Protein AF-A0AB38PMT4-F1 (afdb_monomer_lite)

Foldseek 3Di:
DPPDDPDDDPDQDQFDKQKWKFKAAPVRDGPDIGSDPVVVVVVCVVVVPDRIDIWIWIWGQHDPVRDTDHTAIDSDNVVRVVVRVVVVD

Organism: Bacteroides fragilis (NCBI:txid817)

Radius of gyration: 15.1 Å; chains: 1; bounding box: 45×23×38 Å

pLDDT: mean 85.58, std 16.03, range [36.78, 96.38]

Secondary structure (DSSP, 8-state):
-------SSTT--TTPEEEEEEEE-TT--EEEEESSHHHHHHHHHHHT-SS-EEEEEEEEB-STT--BPPPEEESSHHHHHHHHHHHT-

Structure (mmCIF, N/CA/C/O backbone):
data_AF-A0AB38PMT4-F1
#
_entry.id   AF-A0AB38PMT4-F1
#
loop_
_atom_site.group_PDB
_atom_site.id
_atom_site.type_symbol
_atom_site.label_atom_id
_atom_site.label_alt_id
_atom_site.label_comp_id
_atom_site.label_asym_id
_atom_site.label_entity_id
_atom_site.label_seq_id
_atom_site.pdbx_PDB_ins_code
_atom_site.Cartn_x
_atom_site.Cartn_y
_atom_site.Cartn_z
_atom_site.occupancy
_atom_site.B_iso_or_equiv
_atom_site.auth_seq_id
_atom_site.auth_comp_id
_atom_site.auth_asym_id
_atom_site.auth_atom_id
_atom_site.pdbx_PDB_model_num
ATOM 1 N N . MET A 1 1 ? -28.733 7.311 -21.913 1.00 38.12 1 MET A N 1
ATOM 2 C CA . MET A 1 1 ? -27.391 6.731 -21.700 1.00 38.12 1 MET A CA 1
ATOM 3 C C . MET A 1 1 ? -26.568 7.757 -20.943 1.00 38.12 1 MET A C 1
ATOM 5 O O . MET A 1 1 ? -26.394 8.856 -21.451 1.00 38.12 1 MET A O 1
ATOM 9 N N . LYS A 1 2 ? -26.189 7.467 -19.694 1.00 36.78 2 LYS A N 1
ATOM 10 C CA . LYS A 1 2 ? -25.293 8.333 -18.917 1.00 36.78 2 LYS A CA 1
ATOM 11 C C . LYS A 1 2 ? -23.878 8.022 -19.394 1.00 36.78 2 LYS A C 1
ATOM 13 O O . LYS A 1 2 ? -23.407 6.913 -19.177 1.00 36.78 2 LYS A O 1
ATOM 18 N N . VAL A 1 3 ? -23.275 8.965 -20.107 1.00 45.16 3 VAL A N 1
ATOM 19 C CA . VAL A 1 3 ? -21.866 8.904 -20.496 1.00 45.16 3 VAL A CA 1
ATOM 20 C C . VAL A 1 3 ? -21.068 9.021 -19.202 1.00 45.16 3 VAL A C 1
ATOM 22 O O . VAL A 1 3 ? -21.205 10.003 -18.472 1.00 45.16 3 VAL A O 1
ATOM 25 N N . ILE A 1 4 ? -20.348 7.961 -18.861 1.00 45.84 4 ILE A N 1
ATOM 26 C CA . ILE A 1 4 ? -19.449 7.923 -17.714 1.00 45.84 4 ILE A CA 1
ATOM 27 C C . ILE A 1 4 ? -18.169 8.612 -18.196 1.00 45.84 4 ILE A C 1
ATOM 29 O O . ILE A 1 4 ? -17.673 8.283 -19.267 1.00 45.84 4 ILE A O 1
ATOM 33 N N . ASN A 1 5 ? -17.701 9.627 -17.471 1.00 42.56 5 ASN A N 1
ATOM 34 C CA . ASN A 1 5 ? -16.473 10.354 -17.793 1.00 42.56 5 ASN A CA 1
ATOM 35 C C . ASN A 1 5 ? -15.264 9.400 -17.785 1.00 42.56 5 ASN A C 1
ATOM 37 O O . ASN A 1 5 ? -14.704 9.121 -16.724 1.00 42.56 5 ASN A O 1
ATOM 41 N N . ASP A 1 6 ? -14.839 8.967 -18.969 1.00 46.94 6 ASP A N 1
ATOM 42 C CA . ASP A 1 6 ? -13.529 8.374 -19.248 1.00 46.94 6 ASP A CA 1
ATOM 43 C C . ASP A 1 6 ? -12.440 9.450 -19.159 1.00 46.94 6 ASP A C 1
ATOM 45 O O . ASP A 1 6 ? -12.019 10.031 -20.156 1.00 46.94 6 ASP A O 1
ATOM 49 N N . SER A 1 7 ? -12.007 9.821 -17.954 1.00 45.66 7 SER A N 1
ATOM 50 C CA . SER A 1 7 ? -1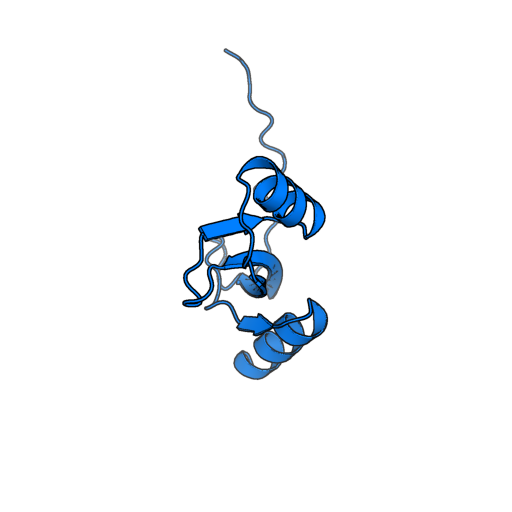0.933 10.826 -17.818 1.00 45.66 7 SER A CA 1
ATOM 51 C C . SER A 1 7 ? -9.918 10.524 -16.723 1.00 45.66 7 SER A C 1
ATOM 53 O O . SER A 1 7 ? -9.340 11.448 -16.155 1.00 45.66 7 SER A O 1
ATOM 55 N N . LYS A 1 8 ? -9.673 9.242 -16.425 1.00 45.84 8 LYS A N 1
ATOM 56 C CA . LYS A 1 8 ? -8.573 8.837 -15.530 1.00 45.84 8 LYS A CA 1
ATOM 57 C C . LYS A 1 8 ? -7.835 7.544 -15.910 1.00 45.84 8 LYS A C 1
ATOM 59 O O . LYS A 1 8 ? -7.070 7.057 -15.088 1.00 45.84 8 LYS A O 1
ATOM 64 N N . ILE A 1 9 ? -8.027 6.993 -17.112 1.00 49.22 9 ILE A N 1
ATOM 65 C CA . ILE A 1 9 ? -7.389 5.714 -17.496 1.00 49.22 9 ILE A CA 1
ATOM 66 C C . ILE A 1 9 ? -6.171 5.905 -18.427 1.00 49.22 9 ILE A C 1
ATOM 68 O O . ILE A 1 9 ? -5.339 5.015 -18.528 1.00 49.22 9 ILE A O 1
ATOM 72 N N . ASP A 1 10 ? -5.970 7.080 -19.030 1.00 50.47 10 ASP A N 1
ATOM 73 C CA . ASP A 1 10 ? -5.111 7.201 -20.225 1.00 50.47 10 ASP A CA 1
ATOM 74 C C . ASP A 1 10 ? -3.712 7.828 -20.031 1.00 50.47 10 ASP A C 1
ATOM 76 O O . ASP A 1 10 ? -3.159 8.411 -20.960 1.00 50.47 10 ASP A O 1
ATOM 80 N N . THR A 1 11 ? -3.107 7.755 -18.838 1.00 57.84 11 THR A N 1
ATOM 81 C CA . THR A 1 11 ? -1.713 8.228 -18.655 1.00 57.84 11 THR A CA 1
ATOM 82 C C . THR A 1 11 ? -0.929 7.474 -17.574 1.00 57.84 11 THR A C 1
ATOM 84 O O . THR A 1 11 ? -0.186 8.107 -16.829 1.00 57.84 11 THR A O 1
ATOM 87 N N . ALA A 1 12 ? -1.097 6.159 -17.422 1.00 60.59 12 ALA A N 1
ATOM 88 C CA . ALA A 1 12 ? -0.116 5.381 -16.659 1.00 60.59 12 ALA A CA 1
ATOM 89 C C . ALA A 1 12 ? 1.071 5.084 -17.586 1.00 60.59 12 ALA A C 1
ATOM 91 O O . ALA A 1 12 ? 0.933 4.346 -18.559 1.00 60.59 12 ALA A O 1
ATOM 92 N N . GLN A 1 13 ? 2.220 5.706 -17.334 1.00 79.25 13 GLN A N 1
ATOM 93 C CA . GLN A 1 13 ? 3.452 5.440 -18.070 1.00 79.25 13 GLN A CA 1
ATOM 94 C C . GLN A 1 13 ? 4.203 4.276 -17.425 1.00 79.25 13 GLN A C 1
ATOM 96 O O . GLN A 1 13 ? 4.143 4.068 -16.211 1.00 79.25 13 GLN A O 1
ATOM 101 N N . ILE A 1 14 ? 4.940 3.516 -18.239 1.00 84.31 14 ILE A N 1
ATOM 102 C CA . ILE A 1 14 ? 5.903 2.541 -17.717 1.00 84.31 14 ILE A CA 1
ATOM 103 C C . ILE A 1 14 ? 6.861 3.282 -16.780 1.00 84.31 14 ILE A C 1
ATOM 105 O O . ILE A 1 14 ? 7.428 4.309 -17.158 1.00 84.31 14 ILE A O 1
ATOM 109 N N . GLY A 1 15 ? 7.032 2.764 -15.566 1.00 84.88 15 GLY A N 1
ATOM 110 C CA . GLY A 1 15 ? 7.823 3.420 -14.524 1.00 84.88 15 GLY A CA 1
ATOM 111 C C . GLY A 1 15 ? 7.017 4.231 -13.507 1.00 84.88 15 GLY A C 1
ATOM 112 O O . GLY A 1 15 ? 7.587 4.691 -12.513 1.00 84.88 15 GLY A O 1
ATOM 113 N N . ASP A 1 16 ? 5.707 4.406 -13.705 1.00 90.00 16 ASP A N 1
ATOM 114 C CA . ASP A 1 16 ? 4.865 5.086 -12.723 1.00 90.00 16 ASP A CA 1
ATOM 115 C C . ASP A 1 16 ? 4.689 4.237 -11.463 1.00 90.00 16 ASP A C 1
ATOM 117 O O . ASP A 1 16 ? 4.346 3.057 -11.523 1.00 90.00 16 ASP A O 1
ATOM 121 N N . ILE A 1 17 ? 4.895 4.862 -10.300 1.00 91.25 17 ILE A N 1
ATOM 122 C CA . ILE A 1 17 ? 4.755 4.210 -8.996 1.00 91.25 17 ILE A CA 1
ATOM 123 C C . ILE A 1 17 ? 3.381 4.520 -8.405 1.00 91.25 17 ILE A C 1
ATOM 125 O O . ILE A 1 17 ? 3.090 5.657 -8.019 1.00 91.25 17 ILE A O 1
ATOM 129 N N . PHE A 1 18 ? 2.587 3.473 -8.227 1.00 91.81 18 PHE A N 1
ATOM 130 C CA . PHE A 1 18 ? 1.306 3.498 -7.540 1.00 91.81 18 PHE A CA 1
ATOM 131 C C . PHE A 1 18 ? 1.491 3.120 -6.078 1.00 91.81 18 PHE A C 1
ATOM 133 O O . PHE A 1 18 ? 2.269 2.223 -5.749 1.00 91.81 18 PHE A O 1
ATOM 140 N N . VAL A 1 19 ? 0.792 3.827 -5.188 1.00 93.94 19 VAL A N 1
ATOM 141 C CA . VAL A 1 19 ? 0.787 3.504 -3.760 1.00 93.94 19 VAL A CA 1
ATOM 142 C C . VAL A 1 19 ? -0.641 3.442 -3.245 1.00 93.94 19 VAL A C 1
ATOM 144 O O . VAL A 1 19 ? -1.284 4.487 -3.165 1.00 93.94 19 VAL A O 1
ATOM 147 N N . SER A 1 20 ? -1.077 2.253 -2.833 1.00 95.44 20 SER A N 1
ATOM 148 C CA . SER A 1 20 ? -2.337 2.025 -2.119 1.00 95.44 20 SER A CA 1
ATOM 149 C C . SER A 1 20 ? -2.090 1.787 -0.623 1.00 95.44 20 SER A C 1
ATOM 151 O O . SER A 1 20 ? -0.952 1.660 -0.149 1.00 95.44 20 SER A O 1
ATOM 153 N N . VAL A 1 21 ? -3.173 1.778 0.148 1.00 96.25 21 VAL A N 1
ATOM 154 C CA . VAL A 1 21 ? -3.223 1.434 1.566 1.00 96.25 21 VAL A CA 1
ATOM 155 C C . VAL A 1 21 ? -4.093 0.195 1.724 1.00 96.25 21 VAL A C 1
ATOM 157 O O . VAL A 1 21 ? -5.308 0.269 1.572 1.00 96.25 21 VAL A O 1
ATOM 160 N N . ALA A 1 22 ? -3.476 -0.922 2.086 1.00 96.38 22 ALA A N 1
ATOM 161 C CA . ALA A 1 22 ? -4.175 -2.135 2.471 1.00 96.38 22 ALA A CA 1
ATOM 162 C C . ALA A 1 22 ? -4.609 -2.065 3.936 1.00 96.38 22 ALA A C 1
ATOM 164 O O . ALA A 1 22 ? -3.817 -1.716 4.822 1.00 96.38 22 ALA A O 1
ATOM 165 N N . VAL A 1 23 ? -5.862 -2.436 4.180 1.00 95.88 23 VAL A N 1
ATOM 166 C CA . VAL A 1 23 ? -6.396 -2.740 5.505 1.00 95.88 23 VAL A CA 1
ATOM 167 C C . VAL A 1 23 ? -6.277 -4.242 5.707 1.00 95.88 23 VAL A C 1
ATOM 169 O O . VAL A 1 23 ? -6.814 -5.021 4.925 1.00 95.88 23 VAL A O 1
ATOM 172 N N . CYS A 1 24 ? -5.587 -4.660 6.760 1.00 93.88 24 CYS A N 1
ATOM 173 C CA . CYS A 1 24 ? -5.347 -6.061 7.062 1.00 93.88 24 CYS A CA 1
ATOM 174 C C . CYS A 1 24 ? -5.963 -6.456 8.401 1.00 93.88 24 CYS A C 1
ATOM 176 O O . CYS A 1 24 ? -5.986 -5.664 9.343 1.00 93.88 24 CYS A O 1
ATOM 178 N N . ASN A 1 25 ? -6.390 -7.712 8.518 1.00 88.94 25 ASN A N 1
ATOM 179 C CA . ASN A 1 25 ? -6.707 -8.296 9.820 1.00 88.94 25 ASN A CA 1
ATOM 180 C C . ASN A 1 25 ? -5.431 -8.709 10.581 1.00 88.94 25 ASN A C 1
ATOM 182 O O . ASN A 1 25 ? -4.317 -8.671 10.052 1.00 88.94 25 ASN A O 1
ATOM 186 N N . SER A 1 26 ? -5.602 -9.171 11.820 1.00 84.81 26 SER A N 1
ATOM 187 C CA . SER A 1 26 ? -4.524 -9.649 12.699 1.00 84.81 26 SER A CA 1
ATOM 188 C C . SER A 1 26 ? -3.686 -10.800 12.122 1.00 84.81 26 SER A C 1
ATOM 190 O O . SER A 1 26 ? -2.529 -10.973 12.499 1.00 84.81 26 SER A O 1
ATOM 192 N N . ASN A 1 27 ? -4.223 -11.552 11.157 1.00 86.50 27 ASN A N 1
ATOM 193 C CA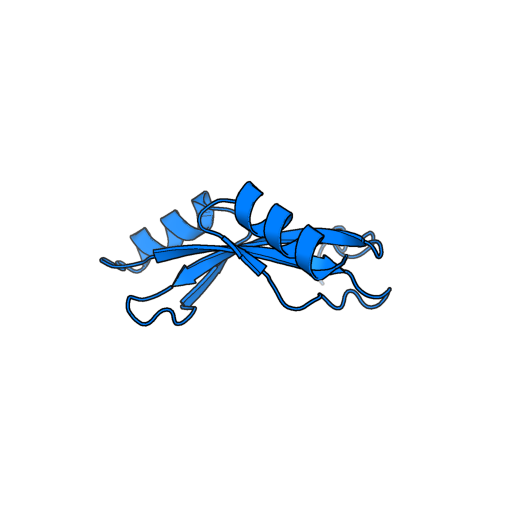 . ASN A 1 27 ? -3.517 -12.621 10.447 1.00 86.50 27 ASN A CA 1
ATOM 194 C C . ASN A 1 27 ? -2.811 -12.129 9.167 1.00 86.50 27 ASN A C 1
ATOM 196 O O . ASN A 1 27 ? -2.315 -12.942 8.390 1.00 86.50 27 ASN A O 1
ATOM 200 N N . ARG A 1 28 ? -2.750 -10.807 8.949 1.00 82.75 28 ARG A N 1
ATOM 201 C CA . ARG A 1 28 ? -2.178 -10.139 7.767 1.00 82.75 28 ARG A CA 1
ATOM 202 C C . ARG A 1 28 ? -2.861 -10.477 6.441 1.00 82.75 28 ARG A C 1
ATOM 204 O O . ARG A 1 28 ? -2.265 -10.267 5.386 1.00 82.75 28 ARG A O 1
ATOM 211 N N . TYR A 1 29 ? -4.106 -10.942 6.475 1.00 90.25 29 TYR A N 1
ATOM 212 C CA . TYR A 1 29 ? -4.914 -11.008 5.261 1.00 90.25 29 TYR A CA 1
ATOM 213 C C . TYR A 1 29 ? -5.432 -9.617 4.923 1.00 90.25 29 TYR A C 1
ATOM 215 O O . TYR A 1 29 ? -5.939 -8.926 5.811 1.00 90.25 29 TYR A O 1
ATOM 223 N N . ILE A 1 30 ? -5.307 -9.233 3.651 1.00 92.88 30 ILE A N 1
ATOM 224 C CA . ILE A 1 30 ? -5.908 -8.011 3.118 1.00 92.88 30 ILE A CA 1
ATOM 225 C C . ILE A 1 30 ? -7.426 -8.184 3.167 1.00 92.88 30 ILE A C 1
ATOM 227 O O . ILE A 1 30 ? -7.964 -9.158 2.643 1.00 92.88 30 ILE A O 1
ATOM 231 N N . ILE A 1 31 ? -8.086 -7.256 3.850 1.00 93.81 31 ILE A N 1
ATOM 232 C CA . ILE A 1 31 ? -9.540 -7.120 3.883 1.00 93.81 31 ILE A CA 1
ATOM 233 C C . ILE A 1 31 ? -9.975 -6.296 2.673 1.00 93.81 31 ILE A C 1
ATOM 235 O O . ILE A 1 31 ? -10.875 -6.713 1.952 1.00 93.81 31 ILE A O 1
ATOM 239 N N . ASP A 1 32 ? -9.326 -5.146 2.467 1.00 94.44 32 ASP A N 1
ATOM 240 C CA . ASP A 1 32 ? -9.614 -4.220 1.372 1.00 94.44 32 ASP A CA 1
ATOM 241 C C . ASP A 1 32 ? -8.422 -3.269 1.117 1.00 94.44 32 ASP A C 1
ATOM 243 O O . ASP A 1 32 ? -7.527 -3.141 1.965 1.00 94.44 32 ASP A O 1
ATOM 247 N N . GLU A 1 33 ? -8.411 -2.595 -0.034 1.00 94.31 33 GLU A N 1
ATOM 248 C CA . GLU A 1 33 ? -7.379 -1.646 -0.465 1.00 94.31 33 GLU A CA 1
ATOM 249 C C . GLU A 1 33 ? -7.971 -0.287 -0.858 1.00 94.31 33 GLU A C 1
ATOM 251 O O . GLU A 1 33 ? -9.001 -0.197 -1.516 1.00 94.31 33 GLU A O 1
ATOM 256 N N . PHE A 1 34 ? -7.279 0.792 -0.489 1.00 94.88 34 PHE A N 1
ATOM 257 C CA . PHE A 1 34 ? -7.731 2.163 -0.732 1.00 94.88 34 PHE A CA 1
ATOM 258 C C . PHE A 1 34 ? -6.609 3.049 -1.266 1.00 94.88 34 PHE A C 1
ATOM 260 O O . PHE A 1 34 ? -5.443 2.863 -0.922 1.00 94.88 34 PHE A O 1
ATOM 267 N N . ASP A 1 35 ? -6.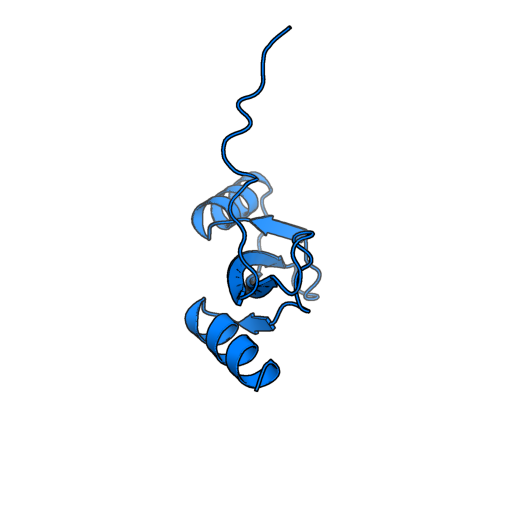957 4.093 -2.016 1.00 91.19 35 ASP A N 1
ATOM 268 C CA . ASP A 1 35 ? -5.983 5.076 -2.507 1.00 91.19 35 ASP A CA 1
ATOM 269 C C . ASP A 1 35 ? -5.397 5.921 -1.367 1.00 91.19 35 ASP A C 1
ATOM 271 O O . ASP A 1 35 ? -4.247 6.373 -1.414 1.00 91.19 35 ASP A O 1
ATOM 275 N N . THR A 1 36 ? -6.186 6.153 -0.311 1.00 93.50 36 THR A N 1
ATOM 276 C CA . THR A 1 36 ? -5.779 7.003 0.807 1.00 93.50 36 THR A CA 1
ATOM 277 C C . THR A 1 36 ? -5.976 6.355 2.174 1.00 93.50 36 THR A C 1
ATOM 279 O O . THR A 1 36 ? -6.940 5.649 2.459 1.00 93.50 36 THR A O 1
ATOM 282 N N . MET A 1 37 ? -5.098 6.726 3.112 1.00 94.00 37 MET A N 1
ATOM 283 C CA . MET A 1 37 ? -5.229 6.359 4.528 1.00 94.00 37 MET A CA 1
ATOM 284 C C . MET A 1 37 ? -6.536 6.883 5.152 1.00 94.00 37 MET A C 1
ATOM 286 O O . MET A 1 37 ? -7.020 6.336 6.140 1.00 94.00 37 MET A O 1
ATOM 290 N N . LYS A 1 38 ? -7.104 7.968 4.609 1.00 95.62 38 LYS A N 1
ATOM 291 C CA . LYS A 1 38 ? -8.361 8.540 5.100 1.00 95.62 38 LYS A CA 1
ATOM 292 C C . LYS A 1 38 ? -9.544 7.634 4.759 1.00 95.62 38 LYS A C 1
ATOM 294 O O . LYS A 1 38 ? -10.371 7.391 5.635 1.00 95.62 38 LYS A O 1
ATOM 299 N N . GLU A 1 39 ? -9.608 7.142 3.526 1.00 95.62 39 GLU A N 1
ATOM 300 C CA . GLU A 1 39 ? -10.638 6.193 3.086 1.00 95.62 39 GLU A CA 1
ATOM 301 C C . GLU A 1 39 ? -10.527 4.886 3.869 1.00 95.62 39 GLU A C 1
ATOM 303 O O . GLU A 1 39 ? -11.498 4.489 4.505 1.00 95.62 39 GLU A O 1
ATOM 308 N N . ALA A 1 40 ? -9.316 4.330 3.978 1.00 94.38 40 ALA A N 1
ATOM 309 C CA . ALA A 1 40 ? -9.055 3.121 4.758 1.00 94.38 40 ALA A CA 1
ATOM 310 C C . ALA A 1 40 ? -9.539 3.228 6.217 1.00 94.38 40 ALA A C 1
ATOM 312 O O . ALA A 1 40 ? -10.177 2.321 6.747 1.00 94.38 40 ALA A O 1
ATOM 313 N N . ARG A 1 41 ? -9.278 4.363 6.883 1.00 94.56 41 ARG A N 1
ATOM 314 C CA . ARG A 1 41 ? -9.754 4.608 8.257 1.00 94.56 41 ARG A CA 1
ATOM 315 C C . ARG A 1 41 ? -11.263 4.797 8.348 1.00 94.56 41 ARG A C 1
ATOM 317 O O . ARG A 1 41 ? -11.846 4.472 9.379 1.00 94.56 41 ARG A O 1
ATOM 324 N N . THR A 1 42 ? -11.871 5.377 7.317 1.00 96.25 42 THR A N 1
ATOM 325 C CA . THR A 1 42 ? -13.325 5.573 7.258 1.00 96.25 42 THR A CA 1
ATOM 326 C C . THR A 1 42 ? -14.009 4.217 7.153 1.00 96.25 42 THR A C 1
ATOM 328 O O . THR A 1 42 ? -14.827 3.905 8.011 1.00 96.25 42 THR A O 1
ATOM 331 N N . PHE A 1 43 ? -13.552 3.374 6.224 1.00 95.88 43 PHE A N 1
ATOM 332 C CA . PHE A 1 43 ? -13.994 1.989 6.079 1.00 95.88 43 PHE A CA 1
ATOM 333 C C . PHE A 1 43 ? -13.864 1.198 7.386 1.00 95.88 43 PHE A C 1
ATOM 335 O O . PHE A 1 43 ? -14.843 0.650 7.880 1.00 95.88 43 PHE A O 1
ATOM 342 N N . VAL A 1 44 ? -12.683 1.211 8.018 1.00 94.56 44 VAL A N 1
ATOM 343 C CA . VAL A 1 44 ? -12.460 0.493 9.287 1.00 94.56 44 VAL A CA 1
ATOM 344 C C . VAL A 1 44 ? -13.431 0.927 10.384 1.00 94.56 44 VAL A C 1
ATOM 346 O O . VAL A 1 44 ? -13.913 0.094 11.152 1.00 94.56 44 VAL A O 1
ATOM 349 N N . LYS A 1 45 ? -13.727 2.227 10.459 1.00 94.56 45 LYS A N 1
ATOM 350 C CA . LYS A 1 45 ? -14.661 2.779 11.441 1.00 94.56 45 LYS A CA 1
ATOM 351 C C . LYS A 1 45 ? -16.109 2.385 11.146 1.00 94.56 45 LYS A C 1
ATOM 353 O O . LYS A 1 45 ? -16.843 2.110 12.090 1.00 94.56 45 LYS A O 1
ATOM 358 N N . GLU A 1 46 ? -16.519 2.417 9.882 1.00 95.25 46 GLU A N 1
ATOM 359 C CA . GLU A 1 46 ? -17.888 2.101 9.456 1.00 95.25 46 GLU A CA 1
ATOM 360 C C . GLU A 1 46 ? -18.202 0.611 9.623 1.00 95.25 46 GLU A C 1
ATOM 362 O O . GLU A 1 46 ? -19.260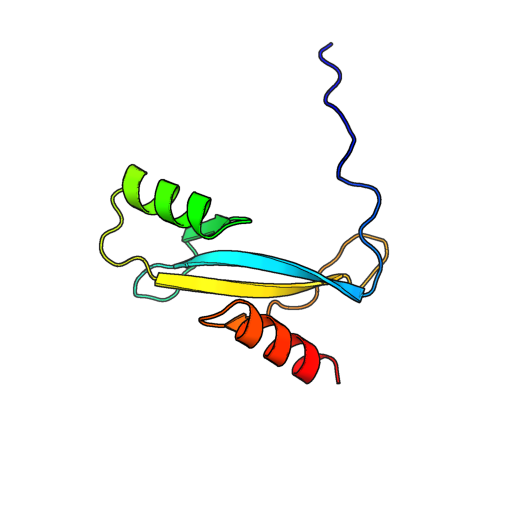 0.267 10.143 1.00 95.25 46 GLU A O 1
ATOM 367 N N . GLU A 1 47 ? -17.241 -0.253 9.300 1.00 92.88 47 GLU A N 1
ATOM 368 C CA . GLU A 1 47 ? -17.366 -1.709 9.434 1.00 92.88 47 GLU A CA 1
ATOM 369 C C . GLU A 1 47 ? -17.072 -2.222 10.856 1.00 92.88 47 GLU A C 1
ATOM 371 O O . GLU A 1 47 ? -17.357 -3.371 11.190 1.00 92.88 47 GLU A O 1
ATOM 376 N N . GLY A 1 48 ? -16.506 -1.380 11.727 1.00 90.94 48 GLY A N 1
ATOM 377 C CA . GLY A 1 48 ? -16.267 -1.714 13.133 1.00 90.94 48 GLY A CA 1
ATOM 378 C C . GLY A 1 48 ? -15.085 -2.658 13.379 1.00 90.94 48 GLY A C 1
ATOM 379 O O . GLY A 1 48 ? -15.084 -3.388 14.373 1.00 90.94 48 GLY A O 1
ATOM 380 N N . TYR A 1 49 ? -14.062 -2.652 12.519 1.00 90.00 49 TYR A N 1
ATOM 381 C CA . TYR A 1 49 ? -12.853 -3.453 12.740 1.00 90.00 49 TYR A CA 1
ATOM 382 C C . TYR A 1 49 ? -12.011 -2.879 13.892 1.00 90.00 49 TYR A C 1
ATOM 384 O O . TYR A 1 49 ? -11.548 -1.741 13.839 1.00 90.00 49 TYR A O 1
ATOM 392 N N . ILE A 1 50 ? -11.783 -3.685 14.933 1.00 82.75 50 ILE A N 1
ATOM 393 C CA . ILE A 1 50 ? -11.102 -3.254 16.170 1.00 82.75 50 ILE A CA 1
ATOM 394 C C . ILE A 1 50 ? -9.574 -3.401 16.061 1.00 82.75 50 ILE A C 1
ATOM 396 O O . ILE A 1 50 ? -8.840 -2.520 16.502 1.00 82.75 50 ILE A O 1
ATOM 400 N N . ASP A 1 51 ? -9.102 -4.462 15.399 1.00 87.44 51 ASP A N 1
ATOM 401 C CA . ASP A 1 51 ? -7.678 -4.824 15.299 1.00 87.44 51 ASP A CA 1
ATOM 402 C C . ASP A 1 51 ? -7.142 -4.723 13.860 1.00 87.44 51 ASP A C 1
ATOM 404 O O . ASP A 1 51 ? -6.331 -5.536 13.413 1.00 87.44 51 ASP A O 1
ATOM 408 N N . ALA A 1 52 ? -7.636 -3.745 13.096 1.00 91.25 52 ALA A N 1
ATOM 409 C CA . ALA A 1 52 ? -7.178 -3.522 11.731 1.00 91.25 52 ALA A CA 1
ATOM 410 C C . ALA A 1 52 ? -5.752 -2.943 11.703 1.00 91.25 52 ALA A C 1
ATOM 412 O O . ALA A 1 52 ? -5.456 -1.919 12.326 1.00 91.25 52 ALA A O 1
ATOM 413 N N . GLU A 1 53 ? -4.876 -3.564 10.918 1.00 94.38 53 GLU A N 1
ATOM 414 C CA . GLU A 1 53 ? -3.569 -3.018 10.571 1.00 94.38 53 GLU A CA 1
ATOM 415 C C . GLU A 1 53 ? -3.612 -2.315 9.215 1.00 94.38 53 GLU A C 1
ATOM 417 O O . GLU A 1 53 ? -4.315 -2.741 8.307 1.00 94.38 53 GLU A O 1
ATOM 422 N N . TYR A 1 54 ? -2.790 -1.279 9.045 1.00 95.12 54 TYR A N 1
ATOM 423 C CA . TYR A 1 54 ? -2.645 -0.585 7.766 1.00 95.12 54 TYR A CA 1
ATOM 424 C C . TYR A 1 54 ? -1.241 -0.780 7.204 1.00 95.12 54 TYR A C 1
ATOM 426 O O . TYR A 1 54 ? -0.246 -0.649 7.930 1.00 95.12 54 TYR A O 1
ATOM 434 N N . TRP A 1 55 ? -1.168 -1.045 5.905 1.00 95.75 55 TRP A N 1
ATOM 435 C CA . TRP A 1 55 ? 0.077 -1.225 5.170 1.00 95.75 55 TRP A CA 1
ATOM 436 C C . TRP A 1 55 ? 0.039 -0.434 3.869 1.00 95.75 55 TRP A C 1
ATOM 438 O O . TRP A 1 55 ? -0.962 -0.433 3.169 1.00 95.75 55 TRP A O 1
ATOM 448 N N . TYR A 1 56 ? 1.134 0.245 3.544 1.00 96.19 56 TYR A N 1
ATOM 449 C CA . TYR A 1 56 ? 1.306 0.869 2.238 1.00 96.19 56 TYR A CA 1
ATOM 450 C C . TYR A 1 56 ? 1.860 -0.162 1.263 1.00 96.19 56 TYR A C 1
ATOM 452 O O . TYR A 1 56 ? 2.860 -0.817 1.571 1.00 96.19 56 TYR A O 1
ATOM 460 N N . LEU A 1 57 ? 1.234 -0.264 0.098 1.00 95.50 57 LEU A N 1
ATOM 461 C CA . LEU A 1 57 ? 1.638 -1.141 -0.991 1.00 95.50 57 LEU A CA 1
ATOM 462 C C . LEU A 1 57 ? 2.127 -0.273 -2.139 1.00 95.50 57 LEU A C 1
ATOM 464 O O . LEU A 1 57 ? 1.366 0.543 -2.642 1.00 95.50 57 LEU A O 1
ATOM 468 N N . ALA A 1 58 ? 3.396 -0.408 -2.519 1.00 95.69 58 ALA A N 1
ATOM 469 C CA . ALA A 1 58 ? 3.956 0.298 -3.665 1.00 95.69 58 ALA A CA 1
ATOM 470 C C . ALA A 1 58 ? 4.216 -0.676 -4.816 1.00 95.69 58 ALA A C 1
ATOM 472 O O . ALA 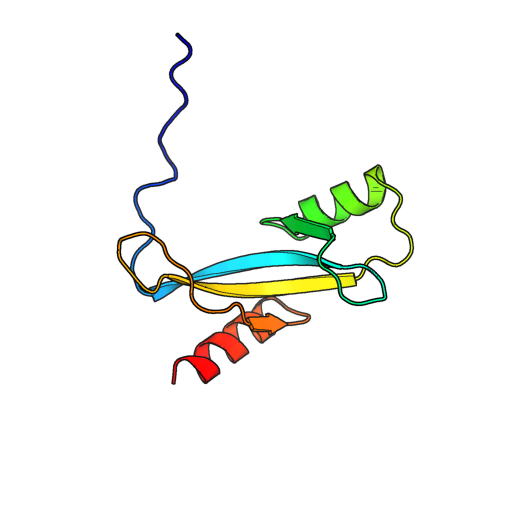A 1 58 ? 4.899 -1.680 -4.610 1.00 95.69 58 ALA A O 1
ATOM 473 N N . ALA A 1 59 ? 3.727 -0.357 -6.009 1.00 94.50 59 ALA A N 1
ATOM 474 C CA . ALA A 1 59 ? 3.967 -1.118 -7.232 1.00 94.50 59 ALA A CA 1
ATOM 475 C C . ALA A 1 59 ? 4.281 -0.175 -8.398 1.00 94.50 59 ALA A C 1
ATOM 477 O O . ALA A 1 59 ? 3.852 0.976 -8.391 1.00 94.50 59 ALA A O 1
ATOM 478 N N . GLU A 1 60 ? 5.046 -0.652 -9.374 1.00 92.94 60 GLU A N 1
ATOM 479 C CA . GLU A 1 60 ? 5.402 0.098 -10.580 1.00 92.94 60 GLU A CA 1
ATOM 480 C C . GLU A 1 60 ? 4.671 -0.467 -11.798 1.00 92.94 60 GLU A C 1
ATOM 482 O O . GLU A 1 60 ? 4.547 -1.685 -11.917 1.00 92.94 60 GLU A O 1
ATOM 487 N N . THR A 1 61 ? 4.224 0.392 -12.712 1.00 91.50 61 THR A N 1
ATOM 488 C CA . THR A 1 61 ? 3.711 -0.041 -14.017 1.00 91.50 61 THR A CA 1
ATOM 489 C C . THR A 1 61 ? 4.835 -0.636 -14.856 1.00 91.50 61 THR A C 1
ATOM 491 O O . THR A 1 61 ? 5.774 0.067 -15.236 1.00 91.50 61 THR A O 1
ATOM 494 N N . ILE A 1 62 ? 4.726 -1.924 -15.178 1.00 88.81 62 ILE A N 1
ATOM 495 C CA . ILE A 1 62 ? 5.759 -2.677 -15.901 1.00 88.81 62 ILE A CA 1
ATOM 496 C C . ILE A 1 62 ? 5.533 -2.729 -17.416 1.00 88.81 62 ILE A C 1
ATOM 498 O O . ILE A 1 62 ? 6.454 -3.085 -18.150 1.00 88.81 62 ILE A O 1
ATOM 502 N N . ASN A 1 63 ? 4.335 -2.398 -17.908 1.00 84.25 63 ASN A N 1
ATOM 503 C CA . ASN A 1 63 ? 4.033 -2.397 -19.340 1.00 84.25 63 ASN A CA 1
ATOM 504 C C . ASN A 1 63 ? 2.932 -1.392 -19.726 1.00 84.25 63 ASN A C 1
ATOM 506 O O . ASN A 1 63 ? 2.237 -0.840 -18.879 1.00 84.25 63 ASN A O 1
ATOM 510 N N . GLU A 1 64 ? 2.758 -1.177 -21.031 1.00 81.00 64 GLU A N 1
ATOM 511 C CA . GLU A 1 64 ? 1.746 -0.263 -21.594 1.00 81.00 64 GLU A CA 1
ATOM 512 C C . GLU A 1 64 ? 0.299 -0.741 -21.377 1.00 81.00 64 GLU A C 1
ATOM 514 O O . GLU A 1 64 ? -0.641 0.005 -21.632 1.00 81.00 64 GLU A O 1
ATOM 519 N N . GLN A 1 65 ? 0.106 -1.979 -20.911 1.00 81.25 65 GLN A N 1
ATOM 520 C CA . GLN A 1 65 ? -1.212 -2.526 -20.573 1.00 81.25 65 GLN A CA 1
ATOM 521 C C . GLN A 1 65 ? -1.647 -2.117 -19.158 1.00 81.25 65 GLN A C 1
ATOM 523 O O . GLN A 1 65 ? -2.793 -2.354 -18.783 1.00 81.25 65 GLN A O 1
ATOM 528 N N . GLY A 1 66 ? -0.755 -1.477 -18.392 1.00 79.50 66 GLY A N 1
ATOM 529 C CA . GLY A 1 66 ? -1.011 -1.066 -17.017 1.00 79.50 66 GLY A CA 1
ATOM 530 C C . GLY A 1 66 ? -0.758 -2.169 -15.992 1.00 79.50 66 GLY A C 1
ATOM 531 O O . GLY A 1 66 ? -1.177 -2.020 -14.844 1.00 79.50 66 GLY A O 1
ATOM 532 N N . ASP A 1 67 ? -0.084 -3.263 -16.368 1.00 85.88 67 ASP A N 1
ATOM 533 C CA . ASP A 1 67 ? 0.279 -4.295 -15.399 1.00 85.88 67 ASP A CA 1
ATOM 534 C C . ASP A 1 67 ? 1.232 -3.717 -14.355 1.00 85.88 67 ASP A C 1
ATOM 536 O O . ASP A 1 67 ? 2.131 -2.928 -14.663 1.00 85.88 67 ASP A O 1
ATOM 540 N N . LEU A 1 68 ? 1.052 -4.154 -13.112 1.00 88.12 68 LEU A N 1
ATOM 541 C CA . LEU A 1 68 ? 1.834 -3.704 -11.972 1.00 88.12 68 LEU A CA 1
ATOM 542 C C . LEU A 1 68 ? 2.848 -4.769 -11.549 1.00 88.12 68 LEU A C 1
ATOM 544 O O . LEU A 1 68 ? 2.570 -5.970 -11.548 1.00 88.12 68 LEU A O 1
ATOM 548 N N . SER A 1 69 ? 4.027 -4.322 -11.126 1.00 89.50 69 SER A N 1
ATOM 549 C CA . SER A 1 69 ? 5.008 -5.171 -10.458 1.00 89.50 69 SER A CA 1
ATOM 550 C C . SER A 1 69 ? 4.430 -5.755 -9.160 1.00 89.50 69 SER A C 1
ATOM 552 O O . SER A 1 69 ? 3.549 -5.144 -8.549 1.00 89.50 69 SER A O 1
ATOM 554 N N . PRO A 1 70 ? 4.988 -6.862 -8.636 1.00 90.56 70 PRO A N 1
ATOM 555 C CA . PRO A 1 70 ? 4.662 -7.316 -7.289 1.00 90.56 70 PRO A CA 1
ATOM 556 C C . PRO A 1 70 ? 4.801 -6.182 -6.265 1.00 90.56 70 PRO A C 1
ATOM 558 O O . PRO A 1 70 ? 5.837 -5.514 -6.194 1.00 90.56 70 PRO A O 1
ATOM 561 N N . ALA A 1 71 ? 3.746 -5.952 -5.482 1.00 92.44 71 ALA A N 1
ATOM 562 C CA . ALA A 1 71 ? 3.701 -4.827 -4.563 1.00 92.44 71 ALA A CA 1
ATOM 563 C C . ALA A 1 71 ? 4.661 -5.015 -3.377 1.00 92.44 71 ALA A C 1
ATOM 565 O O . ALA A 1 71 ? 4.712 -6.068 -2.736 1.00 92.44 71 ALA A O 1
ATOM 566 N N . CYS A 1 72 ? 5.392 -3.957 -3.035 1.00 95.19 72 CYS A N 1
ATOM 567 C CA . CYS A 1 72 ? 6.264 -3.901 -1.870 1.00 95.19 72 CYS A CA 1
ATOM 568 C C . CYS A 1 72 ? 5.546 -3.262 -0.679 1.00 95.19 72 CYS A C 1
ATOM 570 O O . CYS A 1 72 ? 5.025 -2.152 -0.769 1.00 95.19 72 CYS A O 1
ATOM 572 N N . TRP A 1 73 ? 5.572 -3.951 0.462 1.00 95.19 73 TRP A N 1
ATOM 573 C CA . TRP A 1 73 ? 4.846 -3.557 1.668 1.00 95.19 73 TRP A CA 1
ATOM 574 C C . TRP A 1 73 ? 5.701 -2.681 2.592 1.00 95.19 73 TRP A C 1
ATOM 576 O O . TRP A 1 73 ? 6.869 -2.986 2.862 1.00 95.19 73 TRP A O 1
ATOM 586 N N . GLY A 1 74 ? 5.108 -1.635 3.166 1.00 95.12 74 GLY A N 1
ATOM 587 C CA . GLY A 1 74 ? 5.746 -0.776 4.167 1.00 95.12 74 GLY A CA 1
ATOM 588 C C . GLY A 1 74 ? 4.766 -0.223 5.198 1.00 95.12 74 GLY A C 1
ATOM 589 O O . GLY A 1 74 ? 3.579 -0.065 4.925 1.00 95.12 74 GLY A O 1
ATOM 590 N N . LYS A 1 75 ? 5.257 0.113 6.396 1.00 93.38 75 LYS A N 1
ATOM 591 C CA . LYS A 1 75 ? 4.453 0.815 7.414 1.00 93.38 75 LYS A CA 1
ATOM 592 C C . LYS A 1 75 ? 4.286 2.300 7.088 1.00 93.38 75 LYS A C 1
ATOM 594 O O . LYS A 1 75 ? 3.387 2.956 7.607 1.00 93.38 75 LYS A O 1
ATOM 599 N N . THR A 1 76 ? 5.120 2.830 6.195 1.00 94.94 76 THR A N 1
ATOM 600 C CA . THR A 1 76 ? 4.996 4.185 5.647 1.00 94.94 76 THR A CA 1
ATOM 601 C C . THR A 1 76 ? 5.052 4.162 4.122 1.00 94.94 76 THR A C 1
ATOM 603 O O . THR A 1 76 ? 5.691 3.287 3.535 1.00 94.94 76 THR A O 1
ATOM 606 N N . LYS A 1 77 ? 4.454 5.174 3.477 1.00 93.75 77 LYS A N 1
ATOM 607 C CA . LYS A 1 77 ? 4.540 5.370 2.020 1.00 93.75 77 LYS A CA 1
ATOM 608 C C . LYS A 1 77 ? 5.989 5.378 1.527 1.00 93.75 77 LYS A C 1
ATOM 610 O O . LYS A 1 77 ? 6.309 4.731 0.538 1.00 93.75 77 LYS A O 1
ATOM 615 N N . LYS A 1 78 ? 6.875 6.079 2.242 1.00 95.00 78 LYS A N 1
ATOM 616 C CA . LYS A 1 78 ? 8.301 6.151 1.900 1.00 95.00 78 LYS A CA 1
ATOM 617 C C . LYS A 1 78 ? 8.965 4.776 1.957 1.00 95.00 78 LYS A C 1
ATOM 619 O O . LYS A 1 78 ? 9.670 4.413 1.029 1.00 95.00 78 LYS A O 1
ATOM 624 N N . GLU A 1 79 ? 8.717 4.008 3.015 1.00 95.88 79 GLU A N 1
ATOM 625 C CA . GLU A 1 79 ? 9.307 2.677 3.176 1.00 95.88 79 GLU A CA 1
ATOM 626 C C . GLU A 1 79 ? 8.882 1.716 2.056 1.00 95.88 79 GLU A C 1
ATOM 628 O O . GLU A 1 79 ? 9.726 1.000 1.522 1.00 95.88 79 GLU A O 1
ATOM 633 N N . ALA A 1 80 ? 7.598 1.718 1.684 1.00 95.25 80 ALA A N 1
ATOM 634 C CA . ALA A 1 80 ? 7.085 0.895 0.589 1.00 95.25 80 ALA A CA 1
ATOM 635 C C . ALA A 1 80 ? 7.774 1.243 -0.744 1.00 95.25 80 ALA A C 1
ATOM 637 O O . ALA A 1 80 ? 8.284 0.359 -1.431 1.00 95.25 80 ALA A O 1
ATOM 638 N N . VAL A 1 81 ? 7.882 2.540 -1.058 1.00 95.12 81 VAL A N 1
ATOM 639 C CA . VAL A 1 81 ? 8.552 3.030 -2.276 1.00 95.12 81 VAL A CA 1
ATOM 640 C C . VAL A 1 81 ? 10.056 2.737 -2.262 1.00 95.12 81 VAL A C 1
ATOM 642 O O . VAL A 1 81 ? 10.611 2.326 -3.277 1.00 95.12 81 VAL A O 1
ATOM 645 N N . ASP A 1 82 ? 10.733 2.915 -1.127 1.00 95.81 82 ASP A N 1
ATOM 646 C CA . ASP A 1 82 ? 12.168 2.633 -1.004 1.00 95.81 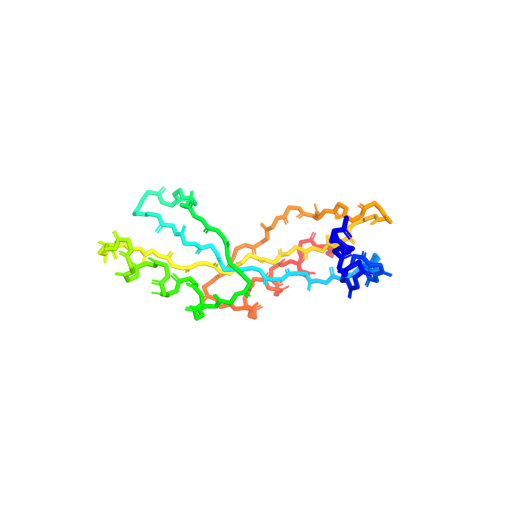82 ASP A CA 1
ATOM 647 C C . ASP A 1 82 ? 12.465 1.135 -1.186 1.00 95.81 82 ASP A C 1
ATOM 649 O O . ASP A 1 82 ? 13.495 0.779 -1.761 1.00 95.81 82 ASP A O 1
ATOM 653 N N . LYS A 1 83 ? 11.575 0.248 -0.718 1.00 95.75 83 LYS A N 1
ATOM 654 C CA . LYS A 1 83 ? 11.673 -1.200 -0.962 1.00 95.75 83 LYS A CA 1
ATOM 655 C C . LYS A 1 83 ? 11.450 -1.542 -2.431 1.00 95.75 83 LYS A C 1
ATOM 657 O O . LYS A 1 83 ? 12.263 -2.275 -2.984 1.00 95.75 83 LYS A O 1
ATOM 662 N N . LEU A 1 84 ? 10.428 -0.963 -3.063 1.00 94.75 84 LEU A N 1
ATOM 663 C CA . LEU A 1 84 ? 10.161 -1.144 -4.492 1.00 94.75 84 LEU A CA 1
ATOM 664 C C . LEU A 1 84 ? 11.382 -0.753 -5.336 1.00 94.75 84 LEU A C 1
ATOM 666 O O . LEU A 1 84 ? 11.906 -1.564 -6.091 1.00 94.75 84 LEU A O 1
ATOM 670 N N . LYS A 1 85 ? 11.932 0.445 -5.110 1.00 92.06 85 LYS A N 1
ATOM 671 C CA . LYS A 1 85 ? 13.131 0.930 -5.816 1.00 92.06 85 LYS A CA 1
ATOM 672 C C . LYS A 1 85 ? 14.372 0.064 -5.604 1.00 92.06 85 LYS A C 1
ATOM 674 O O . LYS A 1 85 ? 15.283 0.103 -6.423 1.00 92.06 85 LYS A O 1
ATOM 679 N N . LYS A 1 86 ? 14.460 -0.661 -4.485 1.00 93.44 86 LYS A N 1
ATOM 680 C CA . LYS A 1 86 ? 15.538 -1.631 -4.240 1.00 93.44 86 LYS A CA 1
ATOM 681 C C . LYS A 1 86 ? 15.293 -2.957 -4.951 1.00 93.44 86 LYS A C 1
ATOM 683 O O . LYS A 1 86 ? 16.264 -3.579 -5.343 1.00 93.44 86 LYS A O 1
ATOM 688 N N . ALA A 1 87 ? 14.039 -3.383 -5.078 1.00 90.25 87 ALA A N 1
ATOM 689 C CA . ALA A 1 87 ? 13.671 -4.620 -5.759 1.00 90.25 87 ALA A CA 1
ATOM 690 C C . ALA A 1 87 ? 13.805 -4.520 -7.288 1.00 90.25 87 ALA A C 1
ATOM 692 O O . ALA A 1 87 ? 14.021 -5.530 -7.945 1.00 90.25 87 ALA A O 1
ATOM 693 N N . LEU A 1 88 ? 13.685 -3.307 -7.835 1.00 84.31 88 LEU A N 1
ATOM 694 C CA . LEU A 1 88 ? 13.823 -3.018 -9.267 1.00 84.31 88 LEU A CA 1
ATOM 695 C C . LEU A 1 88 ? 15.259 -2.670 -9.701 1.00 84.31 88 LEU A C 1
ATOM 697 O O . LEU A 1 88 ? 15.497 -2.432 -10.883 1.00 84.31 88 LEU A O 1
ATOM 701 N N . LYS A 1 89 ? 16.202 -2.595 -8.754 1.00 76.19 89 LYS A N 1
ATOM 702 C CA . LYS A 1 89 ? 17.637 -2.417 -9.019 1.00 76.19 89 LYS A CA 1
ATOM 703 C C . LYS A 1 89 ? 18.327 -3.756 -9.212 1.00 76.19 89 LYS A C 1
ATOM 705 O O . LYS A 1 89 ? 19.251 -3.784 -10.051 1.00 76.19 89 LYS A O 1
#

Sequence (89 aa):
MKVINDSKIDTAQIGDIFVSVAVCNSNRYIIDEFDTMKEARTFVKEEGYIDAEYWYLAAETINEQGDLSPACWGKTKKEAVDKLKKALK